Protein AF-A0A948PVT0-F1 (afdb_monomer_lite)

Sequence (97 aa):
MFIRDFFKKRVGVSRNVFALGIVSFFNDIASEMLYPVVPIFLTTTLGAPVAIVGLIEGIAESTASILKVVSGWFSPGPGHRRRNAGASFYDSAAQAF

Radius of gyration: 19.75 Å; chains: 1; bounding box: 50×28×48 Å

Structure (mmCIF, N/CA/C/O backbone):
data_AF-A0A948PVT0-F1
#
_entry.id   AF-A0A948PVT0-F1
#
loop_
_atom_site.group_PDB
_atom_site.id
_atom_site.type_symbol
_atom_site.label_atom_id
_atom_site.label_alt_id
_atom_site.label_comp_id
_atom_site.label_asym_id
_atom_site.label_entity_id
_atom_site.label_seq_id
_atom_site.pdbx_PDB_ins_code
_atom_site.Cartn_x
_atom_site.Cartn_y
_atom_site.Cartn_z
_atom_site.occupancy
_atom_site.B_iso_or_equiv
_atom_site.auth_seq_id
_atom_site.auth_comp_id
_atom_site.auth_asym_id
_atom_site.auth_atom_id
_atom_site.pdbx_PDB_model_num
ATOM 1 N N . MET A 1 1 ? -33.887 7.889 16.513 1.00 54.62 1 MET A N 1
ATOM 2 C CA . MET A 1 1 ? -33.906 7.236 17.842 1.00 54.62 1 MET A CA 1
ATOM 3 C C . MET A 1 1 ? -33.999 5.712 17.729 1.00 54.62 1 MET A C 1
ATOM 5 O O . MET A 1 1 ? -33.168 5.041 18.313 1.00 54.62 1 MET A O 1
ATOM 9 N N . PHE A 1 2 ? -34.866 5.170 16.866 1.00 53.69 2 PHE A N 1
ATOM 10 C CA . PHE A 1 2 ? -35.102 3.723 16.692 1.00 53.69 2 PHE A CA 1
ATOM 11 C C . PHE A 1 2 ? -33.893 2.866 16.235 1.00 53.69 2 PHE A C 1
ATOM 13 O O . PHE A 1 2 ? -33.744 1.717 16.635 1.00 53.69 2 PHE A O 1
ATOM 20 N N . ILE A 1 3 ? -32.981 3.421 15.427 1.00 57.19 3 ILE A N 1
ATOM 21 C CA . ILE A 1 3 ? -31.847 2.660 14.855 1.00 57.19 3 ILE A CA 1
ATOM 22 C C . ILE A 1 3 ? -30.718 2.414 15.882 1.00 57.19 3 ILE A C 1
ATOM 24 O O . ILE A 1 3 ? -29.965 1.450 15.749 1.00 57.19 3 ILE A O 1
ATOM 28 N N . ARG A 1 4 ? -30.597 3.251 16.929 1.00 56.69 4 ARG A N 1
ATOM 29 C CA . ARG A 1 4 ? -29.559 3.089 17.972 1.00 56.69 4 ARG A CA 1
ATOM 30 C C . ARG A 1 4 ? -29.753 1.805 18.783 1.00 56.69 4 ARG A C 1
ATOM 32 O O . ARG A 1 4 ? -28.763 1.181 19.162 1.00 56.69 4 ARG A O 1
ATOM 39 N N . ASP A 1 5 ? -31.002 1.409 19.012 1.00 56.59 5 ASP A N 1
ATOM 40 C CA . ASP A 1 5 ? -31.334 0.333 19.948 1.00 56.59 5 ASP A CA 1
ATOM 41 C C . ASP A 1 5 ? -31.260 -1.060 19.312 1.00 56.59 5 ASP A C 1
ATOM 43 O O . ASP A 1 5 ? -30.922 -2.029 19.992 1.00 56.59 5 ASP A O 1
ATOM 47 N N . PHE A 1 6 ? -31.468 -1.166 17.994 1.00 59.78 6 PHE A N 1
ATOM 48 C CA . PHE A 1 6 ? -31.331 -2.431 17.265 1.00 59.78 6 PHE A CA 1
ATOM 49 C C . PHE 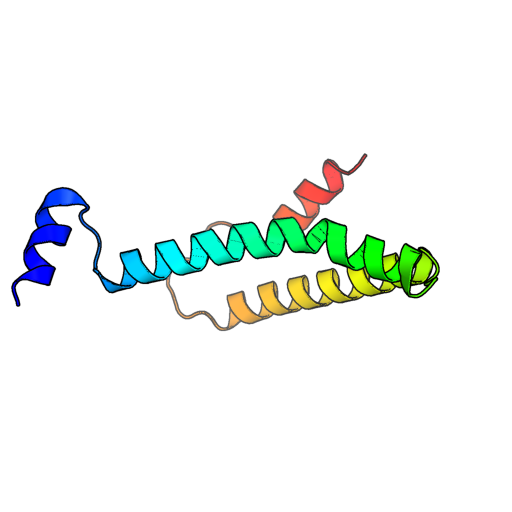A 1 6 ? -29.880 -2.950 17.269 1.00 59.78 6 PHE A C 1
ATOM 51 O O . PHE A 1 6 ? -29.629 -4.124 17.541 1.00 59.78 6 PHE A O 1
ATOM 58 N N . PHE A 1 7 ? -28.904 -2.062 17.040 1.00 58.25 7 PHE A N 1
ATOM 59 C CA . PHE A 1 7 ? -27.483 -2.430 16.951 1.00 58.25 7 PHE A CA 1
ATOM 60 C C . PHE A 1 7 ? -26.828 -2.685 18.315 1.00 58.25 7 PHE A C 1
ATOM 62 O O . PHE A 1 7 ? -26.064 -3.644 18.458 1.00 58.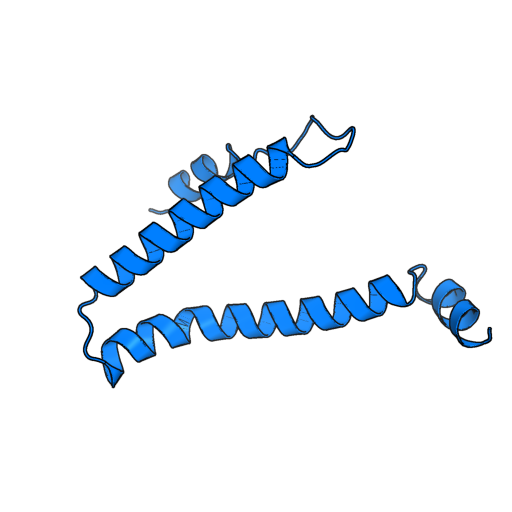25 7 PHE A O 1
ATOM 69 N N . LYS A 1 8 ? -27.176 -1.899 19.346 1.00 56.72 8 LYS A N 1
ATOM 70 C CA . LYS A 1 8 ? -26.650 -2.091 20.711 1.00 56.72 8 LYS A CA 1
ATOM 71 C C . LYS A 1 8 ? -27.030 -3.462 21.291 1.00 56.72 8 LYS A C 1
ATOM 73 O O . LYS A 1 8 ? -26.263 -4.022 22.064 1.00 56.72 8 LYS A O 1
ATOM 78 N N . LYS A 1 9 ? -28.187 -4.009 20.898 1.00 55.62 9 LYS A N 1
ATOM 79 C CA . LYS A 1 9 ? -28.758 -5.251 21.447 1.00 55.62 9 LYS A CA 1
ATOM 80 C C . LYS A 1 9 ? -28.304 -6.535 20.730 1.00 55.62 9 LYS A C 1
ATOM 82 O O . LYS A 1 9 ? -28.484 -7.613 21.284 1.00 55.62 9 LYS A O 1
ATOM 87 N N . ARG A 1 10 ? -27.742 -6.442 19.513 1.00 59.75 10 ARG A N 1
ATOM 88 C CA . ARG A 1 10 ? -27.325 -7.609 18.699 1.00 59.75 10 ARG A CA 1
ATOM 89 C C . ARG A 1 10 ? -25.831 -7.663 18.374 1.00 59.75 10 ARG A C 1
ATOM 91 O O . ARG A 1 10 ? -25.318 -8.758 18.202 1.00 59.75 10 ARG A O 1
ATOM 98 N N . VAL A 1 11 ? -25.153 -6.516 18.282 1.00 63.53 11 VAL A N 1
ATOM 99 C CA . VAL A 1 11 ? -23.766 -6.436 17.775 1.00 63.53 11 VAL A CA 1
ATOM 100 C C . VAL A 1 11 ? -22.830 -5.731 18.764 1.00 63.53 11 VAL A C 1
ATOM 102 O O . VAL A 1 11 ? -21.624 -5.907 18.701 1.00 63.53 11 VAL A O 1
ATOM 105 N N . GLY A 1 12 ? -23.358 -4.950 19.714 1.00 73.00 12 GLY A N 1
ATOM 106 C CA . GLY A 1 12 ? -22.551 -4.286 20.748 1.00 73.00 12 GLY A CA 1
ATOM 107 C C . GLY A 1 12 ? -21.696 -3.110 20.251 1.00 73.00 12 GLY A C 1
ATOM 108 O O . GLY A 1 12 ? -20.999 -2.494 21.052 1.00 73.00 12 GLY A O 1
ATOM 109 N N . VAL A 1 13 ? -21.772 -2.750 18.964 1.00 76.62 13 VAL A N 1
ATOM 110 C CA . VAL A 1 13 ? -20.947 -1.699 18.346 1.00 76.62 13 VAL A CA 1
ATOM 111 C C . VAL A 1 13 ? -21.807 -0.536 17.832 1.00 76.62 13 VAL A C 1
ATOM 113 O O . VAL A 1 13 ? -22.980 -0.706 17.492 1.00 76.62 13 VAL A O 1
ATOM 116 N N . SER A 1 14 ? -21.245 0.678 17.802 1.00 84.62 14 SER A N 1
ATOM 117 C CA . SER A 1 14 ? -21.945 1.874 17.320 1.00 84.62 14 SER A CA 1
ATOM 118 C C . SER A 1 14 ? -22.202 1.815 15.807 1.00 84.62 14 SER A C 1
ATOM 120 O O . SER A 1 14 ? -21.438 1.215 15.051 1.00 84.62 14 SER A O 1
ATOM 122 N N . ARG A 1 15 ? -23.259 2.499 15.348 1.00 79.88 15 ARG A N 1
ATOM 123 C CA . ARG A 1 15 ? -23.609 2.592 13.919 1.00 79.88 15 ARG A CA 1
ATOM 124 C C . ARG A 1 15 ? -22.454 3.132 13.066 1.00 79.88 15 ARG A C 1
ATOM 126 O O . ARG A 1 15 ? -22.281 2.682 11.939 1.00 79.88 15 ARG A O 1
ATOM 133 N N . ASN A 1 16 ? -21.662 4.058 13.610 1.00 87.31 16 ASN A N 1
ATOM 134 C CA . ASN A 1 16 ? -20.509 4.626 12.913 1.00 87.31 16 ASN A CA 1
ATOM 135 C C . ASN A 1 16 ? -19.400 3.589 12.747 1.00 87.31 16 ASN A C 1
ATOM 137 O O . ASN A 1 16 ? -18.832 3.492 11.669 1.00 87.31 16 ASN A O 1
ATOM 141 N N . VAL A 1 17 ? -19.125 2.777 13.772 1.00 87.88 17 VAL A N 1
ATOM 142 C CA . VAL A 1 17 ? -18.117 1.713 13.655 1.00 87.88 17 VAL A CA 1
ATOM 143 C C . VAL A 1 17 ? -18.575 0.632 12.678 1.00 87.88 17 VAL A C 1
ATOM 145 O O . VAL A 1 17 ? -17.766 0.148 11.902 1.00 87.88 17 VAL A O 1
ATOM 148 N N . PHE A 1 18 ? -19.866 0.290 12.654 1.00 87.19 18 PHE A N 1
ATOM 149 C CA . PHE A 1 18 ? -20.397 -0.643 11.657 1.00 87.19 18 PHE A CA 1
ATOM 150 C C . PHE A 1 18 ? -20.250 -0.100 10.224 1.00 87.19 18 PHE A C 1
ATOM 152 O O . PHE A 1 18 ? -19.798 -0.820 9.339 1.00 87.19 18 PHE A O 1
ATOM 159 N N . ALA A 1 19 ? -20.566 1.181 10.004 1.00 90.81 19 ALA A N 1
ATOM 160 C CA . ALA A 1 19 ? -20.372 1.831 8.708 1.00 90.81 19 ALA A CA 1
ATOM 161 C C . ALA A 1 19 ? -18.888 1.875 8.300 1.00 90.81 19 ALA A C 1
ATOM 163 O O . ALA A 1 19 ? -18.557 1.520 7.173 1.00 90.81 19 ALA A O 1
ATOM 164 N N . LEU A 1 20 ? -17.994 2.240 9.225 1.00 91.19 20 LEU A N 1
ATOM 165 C CA . LEU A 1 20 ? -16.547 2.220 8.994 1.00 91.19 20 LEU A CA 1
ATOM 166 C C . LEU A 1 20 ? -16.023 0.804 8.732 1.00 91.19 20 LEU A C 1
ATOM 168 O O . LEU A 1 20 ? -15.150 0.639 7.891 1.00 91.19 20 LEU A O 1
ATOM 172 N N . GLY A 1 21 ? -16.580 -0.215 9.388 1.00 92.62 21 GLY A N 1
ATOM 173 C CA . GLY A 1 21 ? -16.231 -1.615 9.147 1.00 92.62 21 GLY A CA 1
ATOM 174 C C . GLY A 1 21 ? -16.573 -2.064 7.727 1.00 92.62 21 GLY A C 1
ATOM 175 O O . GLY A 1 21 ? -15.752 -2.700 7.079 1.00 92.62 21 GLY A O 1
ATOM 176 N N . ILE A 1 22 ? -17.742 -1.671 7.209 1.00 94.69 22 ILE A N 1
ATOM 177 C CA . ILE A 1 22 ? -18.116 -1.940 5.811 1.00 94.69 22 ILE A CA 1
ATOM 178 C C . ILE A 1 22 ? -17.180 -1.208 4.844 1.00 94.69 22 ILE A C 1
ATOM 180 O O . ILE A 1 22 ? -16.702 -1.809 3.887 1.00 94.69 22 ILE A O 1
ATOM 184 N N . VAL A 1 23 ? -16.899 0.076 5.093 1.00 95.88 23 VAL A N 1
ATOM 185 C CA . VAL A 1 23 ? -15.982 0.859 4.248 1.00 95.88 23 VAL A CA 1
ATOM 186 C C . VAL A 1 23 ? -14.583 0.238 4.242 1.00 95.88 23 VAL A C 1
ATOM 188 O O . VAL A 1 23 ? -14.009 0.074 3.171 1.00 95.88 23 VAL A O 1
ATOM 191 N N . SER A 1 24 ? -14.065 -0.170 5.404 1.00 93.81 24 SER A N 1
ATOM 192 C CA . SER A 1 24 ? -12.771 -0.852 5.521 1.00 93.81 24 SER A CA 1
ATOM 193 C C . SER A 1 24 ? -12.763 -2.178 4.770 1.00 93.81 24 SER A C 1
ATOM 195 O O . SER A 1 24 ? -11.824 -2.443 4.039 1.00 93.81 24 SER A O 1
ATOM 197 N N . PHE A 1 25 ? -13.824 -2.979 4.884 1.00 94.69 25 PHE A N 1
ATOM 198 C CA . PHE A 1 25 ? -13.918 -4.265 4.194 1.00 94.69 25 PHE A CA 1
ATOM 199 C C . PHE A 1 25 ? -13.814 -4.118 2.669 1.00 94.69 25 PHE A C 1
ATOM 201 O O . PHE A 1 25 ? -13.054 -4.836 2.023 1.00 94.69 25 PHE A O 1
ATOM 208 N N . PHE A 1 26 ? -14.546 -3.166 2.084 1.00 96.19 26 PHE A N 1
ATOM 209 C CA . PHE A 1 26 ? -14.437 -2.894 0.649 1.00 96.19 26 PHE A CA 1
ATOM 210 C C . PHE A 1 26 ? -13.088 -2.285 0.268 1.00 96.19 26 PHE A C 1
ATOM 212 O O . PHE A 1 26 ? -12.566 -2.596 -0.800 1.00 96.19 26 PHE A O 1
ATOM 219 N N . ASN A 1 27 ? -12.525 -1.438 1.130 1.00 95.38 27 ASN A N 1
ATOM 220 C CA . ASN A 1 27 ? -11.201 -0.872 0.920 1.00 95.38 27 ASN A CA 1
ATOM 221 C C . ASN A 1 27 ? -10.122 -1.963 0.878 1.00 95.38 27 ASN A C 1
ATOM 223 O O . ASN A 1 27 ? -9.301 -1.944 -0.030 1.00 95.38 27 ASN A O 1
ATOM 227 N N . ASP A 1 28 ? -10.173 -2.933 1.793 1.00 94.44 28 ASP A N 1
ATOM 228 C CA . ASP A 1 28 ? -9.211 -4.036 1.860 1.00 94.44 28 ASP A CA 1
ATOM 229 C C . ASP A 1 28 ? -9.295 -4.913 0.602 1.00 94.44 28 ASP A C 1
ATOM 231 O O . ASP A 1 28 ? -8.275 -5.205 -0.022 1.00 94.44 28 ASP A O 1
ATOM 235 N N . ILE A 1 29 ? -10.514 -5.249 0.155 1.00 95.75 29 ILE A N 1
ATOM 236 C CA . ILE A 1 29 ? -10.720 -5.966 -1.115 1.00 95.75 29 ILE A CA 1
ATOM 237 C C . ILE A 1 29 ? -10.119 -5.180 -2.283 1.00 95.75 29 ILE A C 1
ATOM 239 O O . ILE A 1 29 ? -9.398 -5.745 -3.104 1.00 95.75 29 ILE A O 1
ATOM 243 N N . ALA A 1 30 ? -10.399 -3.877 -2.371 1.00 93.69 30 ALA A N 1
ATOM 244 C CA . ALA A 1 30 ? -9.894 -3.045 -3.455 1.00 93.69 30 ALA A CA 1
ATOM 245 C C . ALA A 1 30 ? -8.359 -2.960 -3.452 1.00 93.69 30 ALA A C 1
ATOM 247 O O . ALA A 1 30 ? -7.747 -3.053 -4.517 1.00 93.69 30 ALA A O 1
ATOM 248 N N . SER A 1 31 ? -7.726 -2.822 -2.282 1.00 91.50 31 SER A N 1
ATOM 249 C CA . SER A 1 31 ? -6.265 -2.755 -2.182 1.00 91.50 31 SER A CA 1
ATOM 250 C C . SER A 1 31 ? -5.580 -4.071 -2.551 1.00 91.50 31 SER A C 1
ATOM 252 O O . SER A 1 31 ? -4.585 -4.037 -3.272 1.00 91.50 31 SER A O 1
ATOM 254 N N . GLU A 1 32 ? -6.134 -5.218 -2.147 1.00 93.12 32 GLU A N 1
ATOM 255 C CA . GLU A 1 32 ? -5.599 -6.539 -2.517 1.00 93.12 32 GLU A CA 1
ATOM 256 C C . GLU A 1 32 ? -5.721 -6.799 -4.026 1.00 93.12 32 GLU A C 1
ATOM 258 O O . GLU A 1 32 ? -4.824 -7.372 -4.642 1.00 93.12 32 GLU A O 1
ATOM 263 N N . MET A 1 33 ? -6.798 -6.321 -4.661 1.00 95.62 33 MET A N 1
ATOM 264 C CA . MET A 1 33 ? -6.949 -6.421 -6.117 1.00 95.62 33 MET A CA 1
ATOM 265 C C . MET A 1 33 ? -6.008 -5.482 -6.878 1.00 95.62 33 MET A C 1
ATOM 267 O O . MET A 1 33 ? -5.564 -5.825 -7.972 1.00 95.62 33 MET A O 1
ATOM 271 N N . LEU A 1 34 ? -5.694 -4.305 -6.330 1.00 92.06 34 LEU A N 1
ATOM 272 C CA . LEU A 1 34 ? -4.789 -3.353 -6.977 1.00 92.06 34 LEU A CA 1
ATOM 273 C C . LEU A 1 34 ? -3.330 -3.811 -6.961 1.00 92.06 34 LEU A C 1
ATOM 275 O O . LEU A 1 34 ? -2.604 -3.492 -7.904 1.00 92.06 34 LEU A O 1
ATOM 279 N N . TYR A 1 35 ? -2.920 -4.566 -5.937 1.00 89.94 35 TYR A N 1
ATOM 280 C CA . TYR A 1 35 ? -1.541 -5.022 -5.769 1.00 89.94 35 TYR A CA 1
ATOM 281 C C . TYR A 1 35 ? -0.963 -5.701 -7.028 1.00 89.94 35 TYR A C 1
ATOM 283 O O . TYR A 1 35 ? 0.083 -5.258 -7.492 1.00 89.94 35 TYR A O 1
ATOM 291 N N . PRO A 1 36 ? -1.636 -6.679 -7.670 1.00 92.81 36 PRO A N 1
ATOM 292 C CA . PRO A 1 36 ? -1.168 -7.235 -8.941 1.00 92.81 36 PRO A CA 1
ATOM 293 C C . PRO A 1 36 ? -1.506 -6.367 -10.165 1.00 92.81 36 PRO A C 1
ATOM 295 O O . PRO A 1 36 ? -0.787 -6.402 -11.161 1.00 92.81 36 PRO A O 1
ATOM 298 N N . VAL A 1 37 ? -2.590 -5.587 -10.134 1.00 95.50 37 VAL A N 1
ATOM 299 C CA . VAL A 1 37 ? -3.062 -4.834 -11.312 1.00 95.50 37 VAL A CA 1
ATOM 300 C C . VAL A 1 37 ? -2.083 -3.731 -11.716 1.00 95.50 37 VAL A C 1
ATOM 302 O O . VAL A 1 37 ? -1.830 -3.548 -12.906 1.00 95.50 37 VAL A O 1
ATOM 305 N N . VAL A 1 38 ? -1.509 -3.015 -10.747 1.00 94.19 38 VAL A N 1
ATOM 306 C CA . VAL A 1 38 ? -0.559 -1.920 -11.001 1.00 94.19 38 VAL A CA 1
ATOM 307 C C . VAL A 1 38 ? 0.719 -2.392 -11.718 1.00 94.19 38 VAL A C 1
ATOM 309 O O . VAL A 1 38 ? 1.009 -1.856 -12.791 1.00 94.19 38 VAL A O 1
ATOM 312 N N . PRO A 1 39 ? 1.480 -3.385 -11.213 1.00 92.62 39 PRO A N 1
ATOM 313 C CA . PRO A 1 39 ? 2.698 -3.847 -11.876 1.00 92.62 39 PRO A CA 1
ATOM 314 C C . PRO A 1 39 ? 2.408 -4.497 -13.234 1.00 92.62 39 PRO A C 1
ATOM 316 O O . PRO A 1 39 ? 3.163 -4.282 -14.186 1.00 92.62 39 PRO A O 1
ATOM 319 N N . ILE A 1 40 ? 1.290 -5.223 -13.369 1.00 95.25 40 ILE A N 1
ATOM 320 C CA . ILE A 1 40 ? 0.867 -5.781 -14.661 1.00 95.25 40 ILE A CA 1
ATOM 321 C C . ILE A 1 40 ? 0.616 -4.647 -15.654 1.00 95.25 40 ILE A C 1
ATOM 323 O O . ILE A 1 40 ? 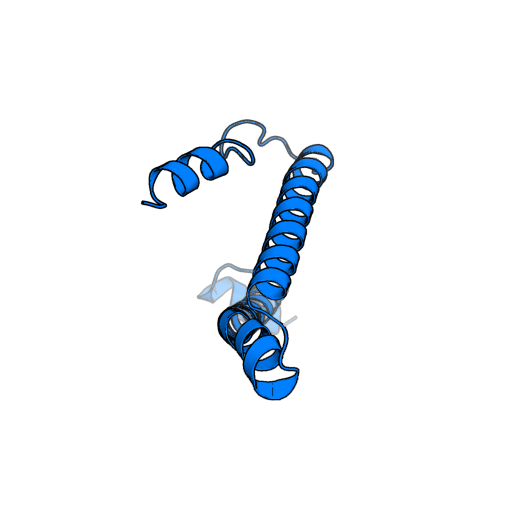1.216 -4.636 -16.719 1.00 95.25 40 ILE A O 1
ATOM 327 N N . PHE A 1 41 ? -0.178 -3.636 -15.304 1.00 95.12 41 PHE A N 1
ATOM 328 C CA . PHE A 1 41 ? -0.454 -2.513 -16.200 1.00 95.12 41 PHE A CA 1
ATOM 329 C C . PHE A 1 41 ? 0.817 -1.759 -16.627 1.00 95.12 41 PHE A C 1
ATOM 331 O O . PHE A 1 41 ? 0.986 -1.441 -17.809 1.00 95.12 41 PHE A O 1
ATOM 338 N N . LEU A 1 42 ? 1.727 -1.502 -15.682 1.00 95.12 42 LEU A N 1
ATOM 339 C CA . LEU A 1 42 ? 2.997 -0.830 -15.959 1.00 95.12 42 LEU A CA 1
ATOM 340 C C . LEU A 1 42 ? 3.852 -1.630 -16.948 1.00 95.12 42 LEU A C 1
ATOM 342 O O . LEU A 1 42 ? 4.400 -1.056 -17.886 1.00 95.12 42 LEU A O 1
ATOM 346 N N . THR A 1 43 ? 3.942 -2.946 -16.774 1.00 95.81 43 THR A N 1
ATOM 347 C CA . THR A 1 43 ? 4.802 -3.799 -17.606 1.00 95.81 43 THR A CA 1
ATOM 348 C C . THR A 1 43 ? 4.162 -4.171 -18.941 1.00 95.81 43 THR A C 1
ATOM 350 O O . THR A 1 43 ? 4.831 -4.110 -19.969 1.00 95.81 43 THR A O 1
ATOM 353 N N . THR A 1 44 ? 2.873 -4.517 -18.965 1.00 95.75 44 THR A N 1
ATOM 354 C CA . THR A 1 44 ? 2.201 -5.026 -20.171 1.00 95.75 44 THR A CA 1
ATOM 355 C C . THR A 1 44 ? 1.668 -3.921 -21.067 1.00 95.75 44 THR A C 1
ATOM 357 O O . THR A 1 44 ? 1.747 -4.036 -22.285 1.00 95.75 44 THR A O 1
ATOM 360 N N . THR A 1 45 ? 1.099 -2.862 -20.486 1.00 95.56 45 THR A N 1
ATOM 361 C CA . THR A 1 45 ? 0.429 -1.805 -21.258 1.00 95.56 45 THR A CA 1
ATOM 362 C C . THR A 1 45 ? 1.373 -0.649 -21.542 1.00 95.56 45 THR A C 1
ATOM 364 O O . THR A 1 45 ? 1.421 -0.152 -22.663 1.00 95.56 45 THR A O 1
ATOM 367 N N . LEU A 1 46 ? 2.128 -0.219 -20.529 1.00 94.19 46 LEU A N 1
ATOM 368 C CA . LEU A 1 46 ? 3.065 0.898 -20.656 1.00 94.19 46 LEU A CA 1
ATOM 369 C C . LEU A 1 46 ? 4.479 0.459 -21.063 1.00 94.19 46 LEU A C 1
ATOM 371 O O . LEU A 1 46 ? 5.302 1.313 -21.384 1.00 94.19 46 LEU A O 1
ATOM 375 N N . GLY A 1 47 ? 4.769 -0.847 -21.068 1.00 94.06 47 GLY A N 1
ATOM 376 C CA . GLY A 1 47 ? 6.083 -1.376 -21.440 1.00 94.06 47 GLY A CA 1
ATOM 377 C C . GLY A 1 47 ? 7.201 -0.974 -20.475 1.00 94.06 47 GLY A C 1
ATOM 378 O O . GLY A 1 47 ? 8.371 -0.959 -20.859 1.00 94.06 47 GLY A O 1
ATOM 379 N N . ALA A 1 48 ? 6.862 -0.601 -19.238 1.00 94.56 48 ALA A N 1
ATOM 380 C CA . ALA A 1 48 ? 7.839 -0.182 -18.248 1.00 94.56 48 ALA A CA 1
ATOM 381 C C . ALA A 1 48 ? 8.769 -1.358 -17.890 1.00 94.56 48 ALA A C 1
ATOM 383 O O . ALA A 1 48 ? 8.289 -2.465 -17.626 1.00 94.56 48 ALA A O 1
ATOM 384 N N . PRO A 1 49 ? 10.095 -1.138 -17.828 1.00 95.25 49 PRO A N 1
ATOM 385 C CA . PRO A 1 49 ? 11.022 -2.149 -17.343 1.00 95.25 49 PRO A CA 1
ATOM 386 C C . PRO A 1 49 ? 10.694 -2.567 -15.907 1.00 95.25 49 PRO A C 1
ATOM 388 O O . PRO A 1 49 ? 10.343 -1.728 -15.077 1.00 95.25 49 PRO A O 1
ATOM 391 N N . VAL A 1 50 ? 10.920 -3.841 -15.574 1.00 93.12 50 VAL A N 1
ATOM 392 C CA . VAL A 1 50 ? 10.721 -4.379 -14.211 1.00 93.12 50 VAL A CA 1
ATOM 393 C C . VAL A 1 50 ? 11.512 -3.586 -13.159 1.00 93.12 50 VAL A C 1
ATOM 395 O O . VAL A 1 50 ? 11.034 -3.381 -12.048 1.00 93.12 50 VAL A O 1
ATOM 398 N N . ALA A 1 51 ? 12.679 -3.048 -13.527 1.00 95.75 51 ALA A N 1
ATOM 399 C CA . ALA A 1 51 ? 13.472 -2.178 -12.658 1.00 95.75 51 ALA A CA 1
ATOM 400 C C . ALA A 1 51 ? 12.720 -0.907 -12.210 1.00 95.75 51 ALA A C 1
ATOM 402 O O . ALA A 1 51 ? 12.900 -0.457 -11.082 1.00 95.75 51 ALA A O 1
ATOM 403 N N . ILE A 1 52 ? 11.861 -0.339 -13.066 1.00 95.00 52 ILE A N 1
ATOM 404 C CA . ILE A 1 52 ? 11.041 0.833 -12.723 1.00 95.00 52 ILE A CA 1
ATOM 405 C C . ILE A 1 52 ? 9.931 0.448 -11.745 1.00 95.00 52 ILE A C 1
ATOM 407 O O . ILE A 1 52 ? 9.675 1.193 -10.804 1.00 95.00 52 ILE A O 1
ATOM 411 N N . VAL A 1 53 ? 9.311 -0.720 -11.924 1.00 94.88 53 VAL A N 1
ATOM 412 C CA . VAL A 1 53 ? 8.312 -1.241 -10.977 1.00 94.88 53 VAL A CA 1
ATOM 413 C C . VAL A 1 53 ? 8.939 -1.435 -9.596 1.00 94.88 53 VAL A C 1
ATOM 415 O O . VAL A 1 53 ? 8.414 -0.911 -8.618 1.00 94.88 53 VAL A O 1
ATOM 418 N N . GLY A 1 54 ? 10.115 -2.068 -9.526 1.00 94.06 54 GLY A N 1
ATOM 419 C CA . GLY A 1 54 ? 10.847 -2.23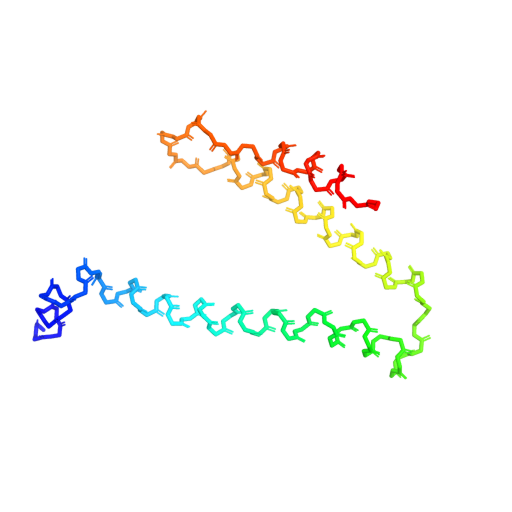6 -8.267 1.00 94.06 54 GLY A CA 1
ATOM 420 C C . GLY A 1 54 ? 11.261 -0.908 -7.619 1.00 94.06 54 GLY A C 1
ATOM 421 O O . GLY A 1 54 ? 11.213 -0.774 -6.399 1.00 94.06 54 GLY A O 1
ATOM 422 N N . LEU A 1 55 ? 11.607 0.112 -8.415 1.00 96.44 55 LEU A N 1
ATOM 423 C CA . LEU A 1 55 ? 11.880 1.455 -7.895 1.00 96.44 55 LEU A CA 1
ATOM 424 C C . LEU A 1 55 ? 10.625 2.097 -7.280 1.00 96.44 55 LEU A C 1
ATOM 426 O O . LEU A 1 55 ? 10.706 2.695 -6.208 1.00 96.44 55 LEU A O 1
ATOM 430 N N . ILE A 1 56 ? 9.471 1.968 -7.942 1.00 93.88 56 ILE A N 1
ATOM 431 C CA . ILE A 1 56 ? 8.185 2.478 -7.444 1.00 93.88 56 ILE A CA 1
ATOM 432 C C . ILE A 1 56 ? 7.818 1.790 -6.128 1.00 93.88 56 ILE A C 1
ATOM 434 O O . ILE A 1 56 ? 7.487 2.477 -5.161 1.00 93.88 56 ILE A O 1
ATOM 438 N N . GLU A 1 57 ? 7.916 0.461 -6.071 1.00 90.94 57 GLU A N 1
ATOM 439 C CA . GLU A 1 57 ? 7.641 -0.316 -4.858 1.00 90.94 57 GLU A CA 1
ATOM 440 C C . GLU A 1 57 ? 8.581 0.075 -3.713 1.00 90.94 57 GLU A C 1
ATOM 442 O O . GLU A 1 57 ? 8.115 0.364 -2.611 1.00 90.94 57 GLU A O 1
ATOM 447 N N . GLY A 1 58 ? 9.882 0.210 -3.984 1.00 94.12 58 GLY A N 1
ATOM 448 C CA . GLY A 1 58 ? 10.860 0.627 -2.979 1.00 94.12 58 GLY A CA 1
ATOM 449 C C . GLY A 1 58 ? 10.594 2.030 -2.418 1.00 94.12 58 GLY A C 1
ATOM 450 O O . GLY A 1 58 ? 10.691 2.251 -1.207 1.00 94.12 58 GLY A O 1
ATOM 451 N N . ILE A 1 59 ? 10.207 2.990 -3.268 1.00 96.44 59 ILE A N 1
ATOM 452 C CA . ILE A 1 59 ? 9.829 4.344 -2.827 1.00 96.44 59 ILE A CA 1
ATOM 453 C C . ILE A 1 59 ? 8.526 4.309 -2.020 1.00 96.44 59 ILE A C 1
ATOM 455 O O . ILE A 1 59 ? 8.424 4.983 -0.988 1.00 96.44 59 ILE A O 1
ATOM 459 N N . ALA A 1 60 ? 7.537 3.531 -2.464 1.00 92.00 60 ALA A N 1
ATOM 460 C CA . ALA A 1 60 ? 6.264 3.379 -1.773 1.00 92.00 60 ALA A CA 1
ATOM 461 C C . ALA A 1 60 ? 6.462 2.791 -0.367 1.00 92.00 60 ALA A C 1
ATOM 463 O O . ALA A 1 60 ? 5.963 3.354 0.610 1.00 92.00 60 ALA A O 1
ATOM 464 N N . GLU A 1 61 ? 7.252 1.724 -0.242 1.00 90.31 61 GLU A N 1
ATOM 465 C CA . GLU A 1 61 ? 7.541 1.078 1.038 1.00 90.31 61 GLU A CA 1
ATOM 466 C C . GLU A 1 61 ? 8.365 1.978 1.966 1.00 90.31 61 GLU A C 1
ATOM 468 O O . GLU A 1 61 ? 8.044 2.108 3.151 1.00 90.31 61 GLU A O 1
ATOM 473 N N . SER A 1 62 ? 9.368 2.683 1.435 1.00 94.38 62 SER A N 1
ATOM 474 C CA . SER A 1 62 ? 10.172 3.635 2.213 1.00 94.38 62 SER A CA 1
ATOM 475 C C . SER A 1 62 ? 9.311 4.774 2.761 1.00 94.38 62 SER A C 1
ATOM 477 O O . SER A 1 62 ? 9.380 5.110 3.945 1.00 94.38 62 SER A O 1
ATOM 479 N N . THR A 1 63 ? 8.432 5.329 1.922 1.00 94.81 63 THR A N 1
ATOM 480 C CA . THR A 1 63 ? 7.513 6.405 2.313 1.00 94.81 63 THR A CA 1
ATOM 481 C C . THR A 1 63 ? 6.514 5.914 3.356 1.00 94.81 63 THR A C 1
ATOM 483 O O . THR A 1 63 ? 6.325 6.566 4.383 1.00 94.81 63 THR A O 1
ATOM 486 N N . ALA A 1 64 ? 5.914 4.738 3.149 1.00 90.50 64 ALA A N 1
ATOM 487 C CA . ALA A 1 64 ? 4.989 4.138 4.104 1.00 90.50 64 ALA A CA 1
ATOM 488 C C . ALA A 1 64 ? 5.665 3.869 5.457 1.00 90.50 64 ALA A C 1
ATOM 490 O O . ALA A 1 64 ? 5.066 4.106 6.505 1.00 90.50 64 ALA A O 1
ATOM 491 N N . SER A 1 65 ? 6.918 3.416 5.447 1.00 88.69 65 SER A N 1
ATOM 492 C CA . SER A 1 65 ? 7.717 3.178 6.653 1.00 88.69 65 SER A CA 1
ATOM 493 C C . SER A 1 65 ? 7.965 4.468 7.430 1.00 88.69 65 SER A C 1
ATOM 495 O O . SER A 1 65 ? 7.714 4.523 8.635 1.00 88.69 65 SER A O 1
ATOM 497 N N . ILE A 1 66 ? 8.373 5.536 6.739 1.00 91.00 66 ILE A N 1
ATOM 498 C CA . ILE A 1 66 ? 8.570 6.859 7.344 1.00 91.00 66 ILE A CA 1
ATOM 499 C C . ILE A 1 66 ? 7.252 7.376 7.927 1.00 91.00 66 ILE A C 1
ATOM 501 O O . ILE A 1 66 ? 7.210 7.782 9.088 1.00 91.00 66 ILE A O 1
ATOM 505 N N . LEU A 1 67 ? 6.156 7.308 7.166 1.00 89.06 67 LEU A N 1
ATOM 506 C CA . LEU A 1 67 ? 4.838 7.747 7.627 1.00 89.06 67 LEU A CA 1
ATOM 507 C C . LEU A 1 67 ? 4.349 6.945 8.838 1.00 89.06 67 LEU A C 1
ATOM 509 O O . LEU A 1 67 ? 3.789 7.533 9.760 1.00 89.06 67 LEU A O 1
ATOM 513 N N . LYS A 1 68 ? 4.596 5.631 8.898 1.00 82.00 68 LYS A N 1
ATOM 514 C CA . LYS A 1 68 ? 4.282 4.807 10.079 1.00 82.00 68 LYS A CA 1
ATOM 515 C C . LYS A 1 68 ? 5.028 5.304 11.317 1.00 82.00 68 LYS A C 1
ATOM 517 O O . LYS A 1 68 ? 4.404 5.487 12.359 1.00 82.00 68 LYS A O 1
ATOM 522 N N . VAL A 1 69 ? 6.326 5.584 11.201 1.00 84.50 69 VAL A N 1
ATOM 523 C CA . VAL A 1 69 ? 7.134 6.119 12.311 1.00 84.50 69 VAL A CA 1
ATOM 524 C C . VAL A 1 69 ? 6.634 7.502 12.742 1.00 84.50 69 VAL A C 1
ATOM 526 O O . VAL A 1 69 ? 6.413 7.735 13.929 1.00 84.50 69 VAL A O 1
ATOM 529 N N . VAL A 1 70 ? 6.387 8.397 11.784 1.00 85.00 70 VAL A N 1
ATOM 530 C CA . VAL A 1 70 ? 5.900 9.760 12.045 1.00 85.00 70 VAL A CA 1
ATOM 531 C C . VAL A 1 70 ? 4.505 9.740 12.679 1.00 85.00 70 VAL A C 1
ATOM 533 O O . VAL A 1 70 ? 4.276 10.400 13.690 1.00 85.00 70 VAL A O 1
ATOM 536 N N . SER A 1 71 ? 3.576 8.944 12.146 1.00 79.31 71 SER A N 1
ATOM 537 C CA . SER A 1 71 ? 2.211 8.820 12.679 1.00 79.31 71 SER A C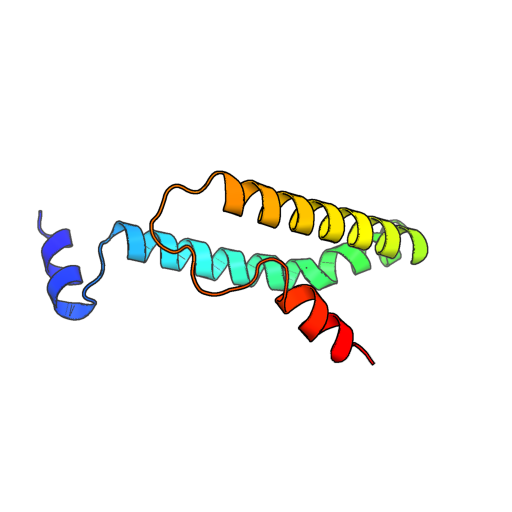A 1
ATOM 538 C C . SER A 1 71 ? 2.190 8.247 14.099 1.00 79.31 71 SER A C 1
ATOM 540 O O . SER A 1 71 ? 1.418 8.712 14.938 1.00 79.31 71 SER A O 1
ATOM 542 N N . GLY A 1 72 ? 3.089 7.303 14.402 1.00 77.31 72 GLY A N 1
ATOM 543 C CA . GLY A 1 72 ? 3.283 6.783 15.752 1.00 77.31 72 GLY A CA 1
ATOM 544 C C . GLY A 1 72 ? 3.807 7.833 16.733 1.00 77.31 72 GLY A C 1
ATOM 545 O O . GLY A 1 72 ? 3.428 7.801 17.901 1.00 77.31 72 GLY A O 1
ATOM 546 N N . TRP A 1 73 ? 4.625 8.787 16.275 1.00 78.38 73 TRP A N 1
ATOM 547 C CA . TRP A 1 73 ? 5.165 9.855 17.123 1.00 78.38 73 TRP A CA 1
ATOM 548 C C . TRP A 1 73 ? 4.122 10.922 17.482 1.00 78.38 73 TRP A C 1
ATOM 550 O O . TRP A 1 73 ? 4.106 11.412 18.609 1.00 78.38 73 TRP A O 1
ATOM 560 N N . PHE A 1 74 ? 3.217 11.247 16.553 1.00 76.06 74 PHE A N 1
ATOM 561 C CA . PHE A 1 74 ? 2.178 12.265 16.753 1.00 76.06 74 PHE A CA 1
ATOM 562 C C . PHE A 1 74 ? 0.867 11.735 17.360 1.00 76.06 74 PHE A C 1
ATOM 564 O O . PHE A 1 74 ? -0.006 12.534 17.692 1.00 76.06 74 PHE A O 1
ATOM 571 N N . SER A 1 75 ? 0.701 10.417 17.520 1.00 69.12 75 SER A N 1
ATOM 572 C CA . SER A 1 75 ? -0.530 9.823 18.060 1.00 69.12 75 SER A CA 1
ATOM 573 C C . SER A 1 75 ? -0.640 10.000 19.589 1.00 69.12 75 SER A C 1
ATOM 575 O O . SER A 1 75 ? 0.121 9.373 20.332 1.00 69.12 75 SER A O 1
ATOM 577 N N . PRO A 1 76 ? -1.617 10.767 20.116 1.00 59.16 76 PRO A N 1
ATOM 578 C CA . PRO A 1 76 ? -1.786 10.952 21.555 1.00 59.16 76 PRO A CA 1
ATOM 579 C C . PRO A 1 76 ? -2.557 9.768 22.167 1.00 59.16 76 PRO A C 1
ATOM 581 O O . PRO A 1 76 ? -3.765 9.635 21.977 1.00 59.16 76 PRO A O 1
ATOM 584 N N . GLY A 1 77 ? -1.876 8.898 22.922 1.00 57.91 77 GLY A N 1
ATOM 585 C CA . GLY A 1 77 ? -2.520 7.811 23.672 1.00 57.91 77 GLY A CA 1
ATOM 586 C C . GLY A 1 77 ? -1.571 7.045 24.616 1.00 57.91 77 GLY A C 1
ATOM 587 O O . GLY A 1 77 ? -0.419 6.782 24.254 1.00 57.91 77 GLY A O 1
ATOM 588 N N . PRO A 1 78 ? -2.015 6.647 25.828 1.00 48.88 78 PRO A N 1
ATOM 589 C CA . PRO A 1 78 ? -1.200 5.925 26.805 1.00 48.88 78 PRO A CA 1
ATOM 590 C C . PRO A 1 78 ? -1.120 4.431 26.443 1.00 48.88 78 PRO A C 1
ATOM 592 O O . PRO A 1 78 ? -1.735 3.577 27.070 1.00 48.88 78 PRO A O 1
ATOM 595 N N . GLY A 1 79 ? -0.372 4.116 25.386 1.00 48.81 79 GLY A N 1
ATOM 596 C CA . GLY A 1 79 ? -0.185 2.760 24.853 1.00 48.81 79 GLY A CA 1
ATOM 597 C C . GLY A 1 79 ? 1.244 2.503 24.377 1.00 48.81 79 GLY A C 1
ATOM 598 O O . GLY A 1 79 ? 1.466 1.749 23.442 1.00 48.81 79 GLY A O 1
ATOM 599 N N . HIS A 1 80 ? 2.219 3.133 25.029 1.00 55.62 80 HIS A N 1
ATOM 600 C CA . HIS A 1 80 ? 3.659 3.090 24.745 1.00 55.62 80 HIS A CA 1
ATOM 601 C C . HIS A 1 80 ? 4.347 1.719 24.965 1.00 55.62 80 HIS A C 1
ATOM 603 O O . HIS A 1 80 ? 5.561 1.658 25.142 1.00 55.62 80 HIS A O 1
ATOM 609 N N . ARG A 1 81 ? 3.623 0.591 25.000 1.00 51.59 81 ARG A N 1
ATOM 610 C CA . ARG A 1 81 ? 4.216 -0.728 25.301 1.00 51.59 81 ARG A CA 1
ATOM 611 C C . ARG A 1 81 ? 3.503 -1.884 24.606 1.00 51.59 81 ARG A C 1
ATOM 613 O O . ARG A 1 81 ? 2.893 -2.709 25.278 1.00 51.59 81 ARG A O 1
ATOM 620 N N . ARG A 1 82 ? 3.597 -1.952 23.277 1.00 49.53 82 ARG A N 1
ATOM 621 C CA . ARG A 1 82 ? 3.764 -3.178 22.462 1.00 49.53 82 ARG A CA 1
ATOM 622 C C . ARG A 1 82 ? 3.448 -2.847 21.009 1.00 49.53 82 ARG A C 1
ATOM 624 O O . ARG A 1 82 ? 2.418 -2.249 20.736 1.00 49.53 82 ARG A O 1
ATOM 631 N N . ARG A 1 83 ? 4.290 -3.368 20.113 1.00 48.47 83 ARG A N 1
ATOM 632 C CA . ARG A 1 83 ? 4.183 -3.333 18.643 1.00 48.47 83 ARG A CA 1
ATOM 633 C C . ARG A 1 83 ? 4.880 -2.141 17.990 1.00 48.47 83 ARG A C 1
ATOM 635 O O . ARG A 1 83 ? 4.298 -1.365 17.253 1.00 48.47 83 ARG A O 1
ATOM 642 N N . ASN A 1 84 ? 6.181 -2.044 18.248 1.00 49.66 84 ASN A N 1
ATOM 643 C CA . ASN A 1 84 ? 7.183 -2.317 17.219 1.00 49.66 84 ASN A CA 1
ATOM 644 C C . ASN A 1 84 ? 6.801 -1.910 15.783 1.00 49.66 84 ASN A C 1
ATOM 646 O O . ASN A 1 84 ? 6.815 -2.751 14.888 1.00 49.66 84 ASN A O 1
ATOM 650 N N . ALA A 1 85 ? 6.576 -0.619 15.542 1.00 54.31 85 ALA A N 1
ATOM 651 C CA . ALA A 1 85 ? 6.660 -0.068 14.189 1.00 54.31 85 ALA A CA 1
ATOM 652 C C . ALA A 1 85 ? 8.060 -0.300 13.571 1.00 54.31 85 ALA A C 1
ATOM 654 O O . ALA A 1 85 ? 8.194 -0.307 12.356 1.00 54.31 85 ALA A O 1
ATOM 655 N N . GLY A 1 86 ? 9.082 -0.553 14.405 1.00 51.34 86 GLY A N 1
ATOM 656 C CA . GLY A 1 86 ? 10.439 -0.906 13.981 1.00 51.34 86 GLY A CA 1
ATOM 657 C C . GLY A 1 86 ? 10.827 -2.391 14.055 1.00 51.34 86 GLY A C 1
ATOM 658 O O . GLY A 1 86 ? 11.804 -2.747 13.417 1.00 51.34 86 GLY A O 1
ATOM 659 N N . ALA A 1 87 ? 10.120 -3.275 14.780 1.00 50.44 87 ALA A N 1
ATOM 660 C CA . ALA A 1 87 ? 10.567 -4.680 14.939 1.00 50.44 87 ALA A CA 1
ATOM 661 C C . ALA A 1 87 ? 9.848 -5.703 14.043 1.00 50.44 87 ALA A C 1
ATOM 663 O O . ALA A 1 87 ? 10.394 -6.779 13.836 1.00 50.44 87 ALA A O 1
ATOM 664 N N . SER A 1 88 ? 8.687 -5.379 13.456 1.00 54.56 88 SER A N 1
ATOM 665 C CA . SER A 1 88 ? 8.122 -6.221 12.382 1.00 54.56 88 SER A CA 1
ATOM 666 C C . SER A 1 88 ? 8.906 -6.112 11.071 1.00 54.56 88 SER A C 1
ATOM 668 O O . SER A 1 88 ? 8.916 -7.066 10.306 1.00 54.56 88 SER A O 1
ATOM 670 N N . PHE A 1 89 ? 9.611 -4.999 10.832 1.00 54.59 89 PHE A N 1
ATOM 671 C CA . PHE A 1 89 ? 10.483 -4.862 9.658 1.00 54.59 89 PHE A CA 1
ATOM 672 C C . PHE A 1 89 ? 11.663 -5.850 9.682 1.00 54.59 89 PHE A C 1
ATOM 674 O O . PHE A 1 89 ? 12.036 -6.370 8.637 1.00 54.59 89 PHE A O 1
ATOM 681 N N . TYR A 1 90 ? 12.200 -6.184 10.862 1.00 49.72 90 TYR A N 1
ATOM 682 C CA . TYR A 1 90 ? 13.246 -7.209 10.995 1.00 49.72 90 TYR A CA 1
ATOM 683 C C . TYR A 1 90 ? 12.697 -8.644 10.910 1.00 49.72 90 TYR A C 1
ATOM 685 O O . TYR A 1 90 ? 13.393 -9.526 10.421 1.00 49.72 90 TYR A O 1
ATOM 693 N N . ASP A 1 91 ? 11.454 -8.878 11.344 1.00 49.75 91 ASP A N 1
ATOM 694 C CA . ASP A 1 91 ? 10.824 -10.210 11.336 1.00 49.75 91 ASP A CA 1
ATOM 695 C C . ASP A 1 91 ? 10.338 -10.620 9.929 1.00 49.75 91 ASP A C 1
ATOM 697 O O . ASP A 1 91 ? 10.470 -11.776 9.535 1.00 49.75 91 ASP A O 1
ATOM 701 N N . SER A 1 92 ? 9.875 -9.662 9.111 1.00 53.19 92 SER A N 1
ATOM 702 C CA . SER A 1 92 ? 9.559 -9.907 7.691 1.00 53.19 92 SER A CA 1
ATOM 703 C C . SER A 1 92 ? 10.803 -10.063 6.812 1.00 53.19 92 SER A C 1
ATOM 705 O O . SER A 1 92 ? 10.784 -10.874 5.892 1.00 53.19 92 SER A O 1
ATOM 707 N N . ALA A 1 93 ? 11.901 -9.355 7.101 1.00 49.59 93 ALA A N 1
ATOM 708 C CA . ALA A 1 93 ? 13.161 -9.527 6.372 1.00 49.59 93 ALA A CA 1
ATOM 709 C C . ALA A 1 93 ? 13.856 -10.872 6.679 1.00 49.59 93 ALA A C 1
ATOM 711 O O . ALA A 1 93 ? 14.578 -11.394 5.836 1.00 49.59 93 ALA A O 1
ATOM 712 N N . ALA A 1 94 ? 13.613 -11.465 7.855 1.00 46.03 94 ALA A N 1
ATOM 713 C CA . ALA A 1 94 ? 14.129 -12.787 8.225 1.00 46.03 94 ALA A CA 1
ATOM 714 C C . ALA A 1 94 ? 13.376 -13.960 7.562 1.00 46.03 94 ALA A C 1
ATOM 716 O O . ALA A 1 94 ? 13.888 -15.077 7.553 1.00 46.03 94 ALA A O 1
ATOM 717 N N . GLN A 1 95 ? 12.184 -13.712 7.006 1.00 42.97 95 GLN A N 1
ATOM 718 C CA . GLN A 1 95 ? 11.353 -14.709 6.312 1.00 42.97 95 GLN A CA 1
ATOM 719 C C . GLN A 1 95 ? 11.325 -14.516 4.784 1.00 42.97 95 GLN A C 1
ATOM 721 O O . GLN A 1 95 ? 10.622 -15.243 4.091 1.00 42.97 95 GLN A O 1
ATOM 726 N N . ALA A 1 96 ? 12.083 -13.551 4.251 1.00 40.50 96 ALA A N 1
ATOM 727 C CA . ALA A 1 96 ? 12.161 -13.240 2.821 1.00 40.50 96 ALA A CA 1
ATOM 728 C C . ALA A 1 96 ? 13.332 -13.950 2.098 1.00 40.50 96 ALA A C 1
ATOM 730 O O . ALA A 1 96 ? 13.932 -13.378 1.186 1.00 40.50 96 ALA A O 1
ATOM 731 N N . PHE A 1 97 ? 13.633 -15.191 2.502 1.00 46.69 97 PHE A N 1
ATOM 732 C CA . PHE A 1 97 ? 14.380 -16.179 1.714 1.00 46.69 97 PHE A CA 1
ATOM 733 C C . PHE A 1 97 ? 13.548 -17.451 1.567 1.00 46.69 97 PHE A C 1
ATOM 735 O O . PHE A 1 97 ? 13.099 -17.971 2.614 1.00 46.69 97 PHE A O 1
#

Foldseek 3Di:
DVVQVVCCVPPVDGPVVVVVVVVVVVVVVVVVVVPVVVLCCCCPVVVHDVVVVVVVVVVVVVVVLVVLVVVVVPDDDPPPDDDCSPVVVVVVVVVPD

pLDDT: mean 77.8, std 18.85, range [40.5, 96.44]

Secondary structure (DSSP, 8-state):
-HHHHHHHHHT-S-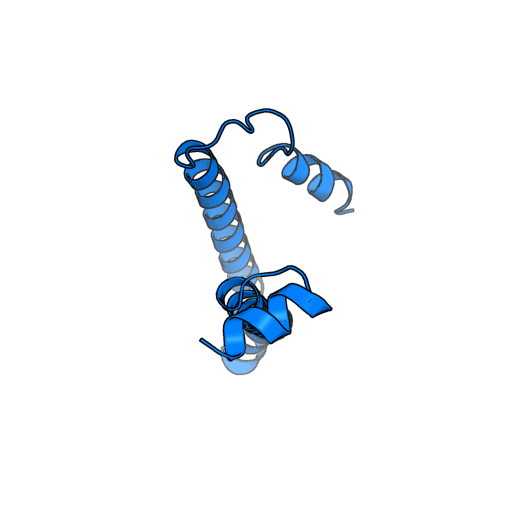HHHHHHHHHHHHHHHHHHHHHHHHHHIIIIIS---HHHHHHHHHHHHHHHHHHHHHHHHH--SS--SS--TTTHHHHHHTT--